Protein AF-A0A1V9G2F3-F1 (afdb_monomer)

Solvent-accessible surface area (backbone atoms only — not comparable to full-atom values): 4901 Å² total; per-residue (Å²): 133,54,74,69,52,53,52,55,52,51,53,53,52,59,74,73,55,87,51,64,71,58,51,51,53,52,49,51,58,52,40,71,70,50,50,102,64,63,78,66,77,71,50,74,68,57,48,49,55,50,51,56,50,49,51,33,44,77,71,68,70,47,88,82,76,56,73,65,61,50,51,54,48,50,26,72,73,73,74,98

pLDDT: mean 84.36, std 10.5, range [53.56, 94.5]

Foldseek 3Di:
DDPVVVVVVVVVVLVVDPDPVVVVVVVVVVQVVVPPPSPDDQDPVRVVVVVVQVVCVVVVVHDDDDPVRVVVVCCVVVVD

Secondary structure (DSSP, 8-state):
--HHHHHHHHHHHHHH---HHHHHHHHHHHHHHSGGGSS-PPPHHHHHHHHHHHHHHHTT------HHHHHHHHHHHH--

Mean predicted aligned error: 13.42 Å

Structure (mmCIF, N/CA/C/O backbone):
data_AF-A0A1V9G2F3-F1
#
_entry.id   AF-A0A1V9G2F3-F1
#
loop_
_atom_site.group_PDB
_atom_site.id
_atom_site.type_symbol
_atom_site.label_atom_id
_atom_site.label_alt_id
_atom_site.label_comp_id
_atom_site.label_asym_id
_atom_site.label_entity_id
_atom_site.label_seq_id
_atom_site.pdbx_PDB_ins_code
_atom_site.Cartn_x
_atom_site.Cartn_y
_atom_site.Cartn_z
_atom_site.occupancy
_atom_site.B_iso_or_equiv
_atom_site.auth_seq_id
_atom_site.auth_comp_id
_atom_site.auth_asym_id
_atom_site.auth_atom_id
_atom_site.pdbx_PDB_model_num
ATOM 1 N N . MET A 1 1 ? -30.448 -1.992 10.803 1.00 69.62 1 MET A N 1
ATOM 2 C CA . MET A 1 1 ? -29.263 -1.122 10.976 1.00 69.62 1 ME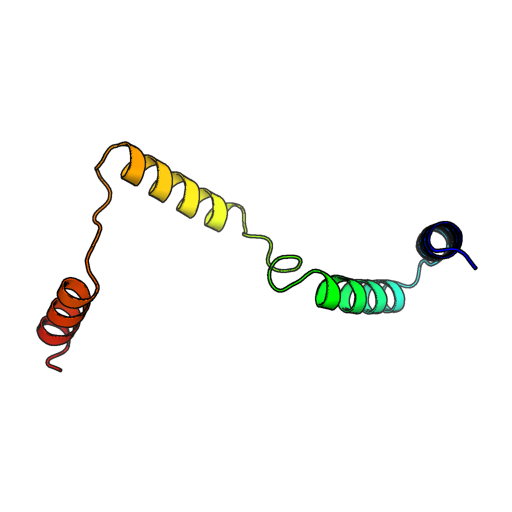T A CA 1
ATOM 3 C C . MET A 1 1 ? -28.884 -0.560 9.623 1.00 69.62 1 MET A C 1
ATOM 5 O O . MET A 1 1 ? -28.832 -1.330 8.671 1.00 69.62 1 MET A O 1
ATOM 9 N N . SER A 1 2 ? -28.669 0.749 9.521 1.00 93.69 2 SER A N 1
ATOM 10 C CA . SER A 1 2 ? -28.153 1.361 8.294 1.00 93.69 2 SER A CA 1
ATOM 11 C C . SER A 1 2 ? -26.637 1.161 8.179 1.00 93.69 2 SER A C 1
ATOM 13 O O . SER A 1 2 ? -25.958 0.847 9.157 1.00 93.69 2 SER A O 1
ATOM 15 N N . VAL A 1 3 ? -26.081 1.391 6.987 1.00 92.38 3 VAL A N 1
ATOM 16 C CA . VAL A 1 3 ? -24.622 1.389 6.774 1.00 92.38 3 VAL A CA 1
ATOM 17 C C . VAL A 1 3 ? -23.922 2.423 7.666 1.00 92.38 3 VAL A C 1
ATOM 19 O O . VAL A 1 3 ? -22.827 2.167 8.163 1.00 92.38 3 VAL A O 1
ATOM 22 N N . ALA A 1 4 ? -24.554 3.576 7.898 1.00 93.44 4 ALA A N 1
ATOM 23 C CA . ALA A 1 4 ? -24.020 4.612 8.777 1.00 93.44 4 ALA A CA 1
ATOM 24 C C . ALA A 1 4 ? -23.947 4.136 10.237 1.00 93.44 4 ALA A C 1
ATOM 26 O O . ALA A 1 4 ? -22.936 4.356 10.905 1.00 93.44 4 ALA A O 1
ATOM 27 N N . ASP A 1 5 ? -24.969 3.411 10.697 1.00 94.50 5 ASP A N 1
ATOM 28 C CA . ASP A 1 5 ? -24.992 2.841 12.048 1.00 94.50 5 ASP A CA 1
ATOM 29 C C . ASP A 1 5 ? -23.892 1.790 12.224 1.00 94.50 5 ASP A C 1
ATOM 31 O O . ASP A 1 5 ? -23.189 1.794 13.231 1.00 94.50 5 ASP A O 1
ATOM 35 N N . ILE A 1 6 ? -23.689 0.927 11.219 1.00 89.81 6 ILE A N 1
ATOM 36 C CA . ILE A 1 6 ? -22.624 -0.091 11.227 1.00 89.81 6 ILE A CA 1
ATOM 37 C C . ILE A 1 6 ? -21.249 0.570 11.381 1.00 89.81 6 ILE A C 1
ATOM 39 O O . ILE A 1 6 ? -20.462 0.153 12.228 1.00 89.81 6 ILE A O 1
ATOM 43 N N . LYS A 1 7 ? -20.972 1.629 10.608 1.00 90.69 7 LYS A N 1
ATOM 44 C CA . LYS A 1 7 ? -19.703 2.368 10.700 1.00 90.69 7 LYS A CA 1
ATOM 45 C C . LYS A 1 7 ? -19.500 2.972 12.086 1.00 90.69 7 LYS A C 1
ATOM 47 O O . LYS A 1 7 ? -18.431 2.817 12.664 1.00 90.69 7 LYS A O 1
ATOM 52 N N . LYS A 1 8 ? -20.528 3.623 12.637 1.00 93.75 8 LYS A N 1
ATOM 53 C CA . LYS A 1 8 ? -20.462 4.252 13.962 1.00 93.75 8 LYS A CA 1
ATOM 54 C C . LYS A 1 8 ? -20.175 3.236 15.071 1.00 93.75 8 LYS A C 1
ATOM 56 O O . LYS A 1 8 ? -19.366 3.512 15.950 1.00 93.75 8 LYS A O 1
ATOM 61 N N . HIS A 1 9 ? -20.805 2.063 15.010 1.00 90.19 9 HIS A N 1
ATOM 62 C CA . HIS A 1 9 ? -20.550 0.987 15.967 1.00 90.19 9 HIS A CA 1
ATOM 63 C C . HIS A 1 9 ? -19.134 0.415 15.852 1.00 90.19 9 HIS A C 1
ATOM 65 O O . HIS A 1 9 ? -18.508 0.171 16.877 1.00 90.19 9 HIS A O 1
ATOM 71 N N . LEU A 1 10 ? -18.614 0.254 14.631 1.00 88.50 10 LEU A N 1
ATOM 72 C CA . LEU A 1 10 ? -17.240 -0.199 14.397 1.00 88.50 10 LEU A CA 1
ATOM 73 C C . LEU A 1 10 ? -16.200 0.780 14.949 1.00 88.50 10 LEU A C 1
ATOM 75 O O . LEU A 1 10 ? -15.300 0.345 15.656 1.00 88.50 10 LEU A O 1
ATOM 79 N N . TYR A 1 11 ? -16.339 2.082 14.678 1.00 89.56 11 TYR A N 1
ATOM 80 C CA . TYR A 1 11 ? -15.407 3.087 15.208 1.00 89.56 11 TYR A CA 1
ATOM 81 C C . TYR A 1 11 ? -15.363 3.069 16.732 1.00 89.56 11 TYR A C 1
ATOM 83 O O . TYR A 1 11 ? -14.285 3.003 17.310 1.00 89.56 11 TYR A O 1
ATOM 91 N N . LYS A 1 12 ? -16.537 3.044 17.371 1.00 91.19 12 LYS A N 1
ATOM 92 C CA . LYS A 1 12 ? -16.627 2.999 18.829 1.00 91.19 12 LYS A CA 1
ATOM 93 C C . LYS A 1 12 ? -15.991 1.728 19.405 1.00 91.19 12 LYS A C 1
ATOM 95 O O . LYS A 1 12 ? -15.270 1.802 20.389 1.00 91.19 12 LYS A O 1
ATOM 100 N N . ALA A 1 13 ? -16.230 0.576 18.779 1.00 87.31 13 ALA A N 1
ATOM 101 C CA . ALA A 1 13 ? -15.623 -0.680 19.212 1.00 87.31 13 ALA A CA 1
ATOM 102 C C . ALA A 1 13 ? -14.090 -0.657 19.086 1.00 87.31 13 ALA A C 1
ATOM 104 O O . ALA A 1 13 ? -13.411 -1.158 19.968 1.00 87.31 13 ALA A O 1
ATOM 105 N N . ILE A 1 14 ? -13.543 -0.064 18.022 1.00 87.88 14 ILE A N 1
ATOM 106 C CA . ILE A 1 14 ? -12.088 0.047 17.834 1.00 87.88 14 ILE A CA 1
ATOM 107 C C . ILE A 1 14 ? -11.457 0.993 18.867 1.00 87.88 14 ILE A C 1
ATOM 109 O O . ILE A 1 14 ? -10.364 0.708 19.333 1.00 87.88 14 ILE A O 1
ATOM 113 N N . GLU A 1 15 ? -12.128 2.086 19.247 1.00 89.56 15 GLU A N 1
ATOM 114 C CA . GLU A 1 15 ? -11.625 3.015 20.275 1.00 89.56 15 GLU A CA 1
ATOM 115 C C . GLU A 1 15 ? -11.596 2.412 21.687 1.00 89.56 15 GLU A C 1
ATOM 117 O O . GLU A 1 15 ? -10.752 2.786 22.496 1.00 89.56 15 GLU A O 1
ATOM 122 N N . GLU A 1 16 ? -12.531 1.515 22.005 1.00 91.75 16 GLU A N 1
ATOM 123 C CA . GLU A 1 16 ? -12.667 0.939 23.350 1.00 91.75 16 GLU A CA 1
ATOM 124 C C . GLU A 1 16 ? -11.815 -0.327 23.560 1.00 91.75 16 GLU A C 1
ATOM 126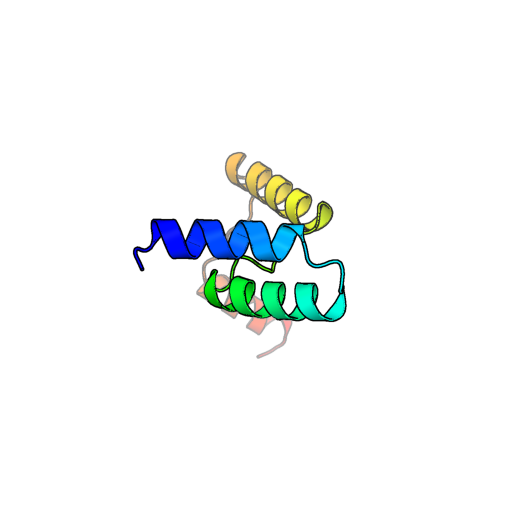 O O . GLU A 1 16 ? -11.619 -0.748 24.701 1.00 91.75 16 GLU A O 1
ATOM 131 N N . ILE A 1 17 ? -11.327 -0.956 22.485 1.00 91.62 17 ILE A N 1
ATOM 132 C CA . ILE A 1 17 ? -10.557 -2.204 22.551 1.00 91.62 17 ILE A CA 1
ATOM 133 C C . ILE A 1 17 ? -9.059 -1.902 22.576 1.00 91.62 17 ILE A C 1
ATOM 135 O O . ILE A 1 17 ? -8.521 -1.346 21.626 1.00 91.62 17 ILE A O 1
ATOM 139 N N . ASP A 1 18 ? -8.386 -2.375 23.625 1.00 89.75 18 ASP A N 1
ATOM 140 C CA . ASP A 1 18 ? -6.931 -2.247 23.820 1.00 89.75 18 ASP A CA 1
ATOM 141 C C . ASP A 1 18 ? -6.198 -3.605 23.687 1.00 89.75 18 ASP A C 1
ATOM 143 O O . ASP A 1 18 ? -5.066 -3.789 24.126 1.00 89.75 18 ASP A O 1
ATOM 147 N N . ASP A 1 19 ? -6.873 -4.604 23.106 1.00 92.06 19 ASP A N 1
ATOM 148 C CA . ASP A 1 19 ? -6.309 -5.925 22.810 1.00 92.06 19 ASP A CA 1
ATOM 149 C C . ASP A 1 19 ? -5.630 -5.909 21.432 1.00 92.06 19 ASP A C 1
ATOM 151 O O . ASP A 1 19 ? -6.286 -5.927 20.386 1.00 92.06 19 ASP A O 1
ATOM 155 N N . GLU A 1 20 ? -4.297 -5.900 21.436 1.00 88.88 20 GLU A N 1
ATOM 156 C CA . GLU A 1 20 ? -3.471 -5.877 20.227 1.00 88.88 20 GLU A CA 1
ATOM 157 C C . GLU A 1 20 ? -3.769 -7.045 19.273 1.00 88.88 20 GLU A C 1
ATOM 159 O O . GLU A 1 20 ? -3.873 -6.843 18.060 1.00 88.88 20 GLU A O 1
ATOM 164 N N . ALA A 1 21 ? -3.939 -8.264 19.795 1.00 89.19 21 ALA A N 1
ATOM 165 C CA . ALA A 1 21 ? -4.167 -9.446 18.967 1.00 89.19 21 ALA A CA 1
ATOM 166 C C . ALA A 1 21 ? -5.528 -9.364 18.264 1.00 89.19 21 ALA A C 1
ATOM 168 O O . ALA A 1 21 ? -5.656 -9.700 17.081 1.00 89.19 21 ALA A O 1
ATOM 169 N N . PHE A 1 22 ? -6.539 -8.856 18.971 1.00 87.75 22 PHE A N 1
ATOM 170 C CA . PHE A 1 22 ? -7.843 -8.580 18.385 1.00 87.75 22 PHE A CA 1
ATOM 171 C C . PHE A 1 22 ? -7.759 -7.498 17.298 1.00 87.75 22 PHE A C 1
ATOM 173 O O . PHE A 1 22 ? -8.273 -7.691 16.192 1.00 87.75 22 PHE A O 1
ATOM 180 N N . LEU A 1 23 ? -7.079 -6.381 17.572 1.00 89.56 23 LEU A N 1
ATOM 181 C CA . LEU A 1 23 ? -6.915 -5.288 16.610 1.00 89.56 23 LEU A CA 1
ATOM 182 C C . LEU A 1 23 ? -6.163 -5.741 15.347 1.00 89.56 23 LEU A C 1
ATOM 184 O O . LEU A 1 23 ? -6.578 -5.401 14.236 1.00 89.56 23 LEU A O 1
ATOM 188 N N . GLN A 1 24 ? -5.126 -6.574 15.481 1.00 86.69 24 GLN A N 1
ATOM 189 C CA . GLN A 1 24 ? -4.416 -7.174 14.343 1.00 86.69 24 GLN A CA 1
ATOM 190 C C . GLN A 1 24 ? -5.316 -8.094 13.505 1.00 86.69 24 GLN A C 1
ATOM 192 O O . GLN A 1 24 ? -5.260 -8.066 12.269 1.00 86.69 24 GLN A O 1
ATOM 197 N N . ALA A 1 25 ? -6.174 -8.891 14.147 1.00 85.94 25 ALA A N 1
ATOM 198 C CA . ALA A 1 25 ? -7.127 -9.744 13.441 1.00 85.94 25 ALA A CA 1
ATOM 199 C C . ALA A 1 25 ? -8.135 -8.908 12.632 1.00 85.94 25 ALA A C 1
ATOM 201 O O . ALA A 1 25 ? -8.373 -9.187 11.452 1.00 85.94 25 ALA A O 1
ATOM 202 N N . VAL A 1 26 ? -8.675 -7.839 13.228 1.00 86.69 26 VAL A N 1
ATOM 203 C CA . VAL A 1 26 ? -9.584 -6.898 12.551 1.00 86.69 26 VAL A CA 1
ATOM 204 C C . VAL A 1 26 ? -8.884 -6.198 11.385 1.00 86.69 26 VAL A C 1
ATOM 206 O O . VAL A 1 26 ? -9.430 -6.166 10.278 1.00 86.69 26 VAL A O 1
ATOM 209 N N . TYR A 1 27 ? -7.661 -5.703 11.596 1.00 85.12 27 TYR A N 1
ATOM 210 C CA . TYR A 1 27 ? -6.848 -5.079 10.553 1.00 85.12 27 TYR A CA 1
ATOM 211 C C . TYR A 1 27 ? -6.637 -6.023 9.365 1.00 85.12 27 TYR A C 1
ATOM 213 O O . TYR A 1 27 ? -6.875 -5.635 8.226 1.00 85.12 27 TYR A O 1
ATOM 221 N N . THR A 1 28 ? -6.286 -7.286 9.615 1.00 84.62 28 THR A N 1
ATOM 222 C CA . THR A 1 28 ? -6.073 -8.297 8.565 1.00 84.62 28 THR A CA 1
ATOM 223 C C . THR A 1 28 ? -7.329 -8.521 7.715 1.00 84.62 28 THR A C 1
ATOM 225 O O . THR A 1 28 ? -7.259 -8.563 6.484 1.00 84.62 28 THR A O 1
ATOM 228 N N . ILE A 1 29 ? -8.500 -8.619 8.352 1.00 85.31 29 ILE A N 1
ATOM 229 C CA . ILE A 1 29 ? -9.779 -8.809 7.654 1.00 85.31 29 ILE A CA 1
ATOM 230 C C . ILE A 1 29 ? -10.095 -7.600 6.768 1.00 85.31 29 ILE A C 1
ATOM 232 O O . ILE A 1 29 ? -10.442 -7.777 5.599 1.00 85.31 29 ILE A O 1
ATOM 236 N N . ILE A 1 30 ? -9.954 -6.381 7.294 1.00 84.38 30 ILE A N 1
ATOM 237 C CA . ILE A 1 30 ? -10.233 -5.144 6.550 1.00 84.38 30 ILE A CA 1
ATOM 238 C C . ILE A 1 30 ? -9.263 -5.007 5.374 1.00 84.38 30 ILE A C 1
ATOM 240 O O . ILE A 1 30 ? -9.691 -4.835 4.233 1.00 84.38 30 ILE A O 1
ATOM 244 N N . SER A 1 31 ? -7.974 -5.185 5.637 1.00 79.31 31 SER A N 1
ATOM 245 C CA . SER A 1 31 ? -6.898 -5.158 4.653 1.00 79.31 31 SER A CA 1
ATOM 246 C C . SER A 1 31 ? -7.121 -6.131 3.493 1.00 79.31 31 SER A C 1
ATOM 248 O O . SER A 1 31 ? -6.969 -5.754 2.334 1.00 79.31 31 SER A O 1
ATOM 250 N N . SER A 1 32 ? -7.600 -7.351 3.769 1.00 78.56 32 SER A N 1
ATOM 251 C CA . SER A 1 32 ? -7.936 -8.333 2.724 1.00 78.56 32 SER A CA 1
ATOM 252 C C . SER A 1 32 ? -9.075 -7.886 1.793 1.00 78.56 32 SER A C 1
ATOM 254 O O . SER A 1 32 ? -9.188 -8.359 0.661 1.00 78.56 32 SER A O 1
ATOM 256 N N . LYS A 1 33 ? -9.939 -6.973 2.259 1.00 78.19 33 LYS A N 1
ATOM 257 C CA . LYS A 1 33 ? -11.054 -6.401 1.490 1.00 78.19 33 LYS A CA 1
ATOM 258 C C . LYS A 1 33 ? -10.658 -5.138 0.735 1.00 78.19 33 LYS A C 1
ATOM 260 O O . LYS A 1 33 ? -11.325 -4.798 -0.240 1.00 78.19 33 LYS A O 1
ATOM 265 N N . MET A 1 34 ? -9.576 -4.472 1.132 1.00 69.94 34 MET A N 1
ATOM 266 C CA . MET A 1 34 ? -9.070 -3.256 0.494 1.00 69.94 34 MET A CA 1
ATOM 267 C C . MET A 1 34 ? -8.187 -3.557 -0.736 1.00 69.94 34 MET A C 1
ATOM 269 O O . MET A 1 34 ? -7.269 -2.817 -1.044 1.00 69.94 34 MET A O 1
ATOM 273 N N . GLY A 1 35 ? -8.473 -4.624 -1.489 1.00 59.59 35 GLY A N 1
ATOM 274 C CA . GLY A 1 35 ? -7.775 -4.956 -2.737 1.00 59.59 35 GLY A CA 1
ATOM 275 C C . GLY A 1 35 ? -6.261 -5.221 -2.591 1.00 59.59 35 GLY A C 1
ATOM 276 O O . GLY A 1 35 ? -5.658 -4.972 -1.550 1.00 59.59 35 GLY A O 1
ATOM 277 N N . PRO A 1 36 ? -5.600 -5.728 -3.644 1.00 54.69 36 PRO A N 1
ATOM 278 C CA . PRO A 1 36 ? -4.189 -6.135 -3.596 1.00 54.69 36 PRO A CA 1
ATOM 279 C C . PRO A 1 36 ? -3.163 -4.986 -3.439 1.00 54.69 36 PRO A C 1
ATOM 281 O O . PRO A 1 36 ? -1.982 -5.192 -3.693 1.00 54.69 36 PRO A O 1
ATOM 284 N N . GLY A 1 37 ? -3.578 -3.786 -3.016 1.00 53.56 37 GLY A N 1
ATOM 285 C CA . GLY A 1 37 ? -2.718 -2.602 -2.872 1.00 53.56 37 GLY A CA 1
ATOM 286 C C . GLY A 1 37 ? -2.765 -1.912 -1.506 1.00 53.56 37 GLY A C 1
ATOM 287 O O . GLY A 1 37 ? -2.013 -0.968 -1.306 1.00 53.56 37 GLY A O 1
ATOM 288 N N . ALA A 1 38 ? -3.616 -2.344 -0.569 1.00 55.31 38 ALA A N 1
ATOM 289 C CA . ALA A 1 38 ? -3.772 -1.645 0.713 1.00 55.31 38 ALA A CA 1
ATOM 290 C C . ALA A 1 38 ? -2.775 -2.062 1.806 1.00 55.31 38 ALA A C 1
ATOM 292 O O . ALA A 1 38 ? -2.607 -1.332 2.774 1.00 55.31 38 ALA A O 1
ATOM 293 N N . THR A 1 39 ? -2.112 -3.212 1.662 1.00 55.03 39 THR A N 1
ATOM 294 C CA . THR A 1 39 ? -1.122 -3.718 2.636 1.00 55.03 39 THR A CA 1
ATOM 295 C C . THR A 1 39 ? 0.318 -3.645 2.156 1.00 55.03 39 THR A C 1
ATOM 297 O O . THR A 1 39 ? 1.233 -3.895 2.934 1.00 55.03 39 THR A O 1
ATOM 300 N N . TYR A 1 40 ? 0.536 -3.353 0.875 1.00 61.72 40 TYR A N 1
ATOM 301 C CA . TYR A 1 40 ? 1.872 -3.225 0.303 1.00 61.72 40 TYR A CA 1
ATOM 302 C C . TYR A 1 40 ? 2.231 -1.748 0.200 1.00 61.72 40 TYR A C 1
ATOM 304 O O . TYR A 1 40 ? 2.204 -1.161 -0.880 1.00 61.72 40 TYR A O 1
ATOM 312 N N . GLU A 1 41 ? 2.544 -1.144 1.343 1.00 67.62 41 GLU A N 1
ATOM 313 C CA . GLU A 1 41 ? 3.193 0.161 1.346 1.00 67.62 41 GLU A CA 1
ATOM 314 C C . GLU A 1 41 ? 4.627 -0.004 0.833 1.00 67.62 41 GLU A C 1
ATOM 316 O O . GLU A 1 41 ? 5.387 -0.854 1.304 1.00 67.62 41 GLU A O 1
ATOM 321 N N . LEU A 1 42 ? 4.987 0.784 -0.179 1.00 78.88 42 LEU A N 1
ATOM 322 C CA . LEU A 1 42 ? 6.364 0.849 -0.651 1.00 78.88 42 LEU A CA 1
ATOM 323 C C . LEU A 1 42 ? 7.223 1.501 0.433 1.00 78.88 42 LEU A C 1
ATOM 325 O O . LEU A 1 42 ? 6.846 2.536 0.985 1.00 78.88 42 LEU A O 1
ATOM 329 N N . SER A 1 43 ? 8.400 0.937 0.704 1.00 82.62 43 SER A N 1
ATOM 330 C CA . SER A 1 43 ? 9.371 1.606 1.570 1.00 82.62 43 SER A CA 1
ATOM 331 C C . SER A 1 43 ? 9.828 2.934 0.952 1.00 82.62 43 SER A C 1
ATOM 333 O O . SER A 1 43 ? 9.729 3.139 -0.262 1.00 82.62 43 SER A O 1
ATOM 335 N N . ALA A 1 44 ? 10.386 3.831 1.771 1.00 80.50 44 ALA A N 1
ATOM 336 C CA . ALA A 1 44 ? 10.957 5.091 1.287 1.00 80.50 44 ALA A CA 1
ATOM 337 C C . ALA A 1 44 ? 11.998 4.866 0.171 1.00 80.50 44 ALA A C 1
ATOM 339 O O . ALA A 1 44 ? 11.974 5.557 -0.844 1.00 80.50 44 ALA A O 1
ATOM 340 N N . ASP A 1 45 ? 12.837 3.835 0.306 1.00 87.56 45 ASP A N 1
ATOM 341 C CA . ASP A 1 45 ? 13.826 3.465 -0.713 1.00 87.56 45 ASP A CA 1
ATOM 342 C C . ASP A 1 45 ? 13.166 2.994 -2.016 1.00 87.56 45 ASP A C 1
ATOM 344 O O . ASP A 1 45 ? 13.602 3.345 -3.113 1.00 87.56 45 ASP A O 1
ATOM 348 N N . GLN A 1 46 ? 12.089 2.208 -1.923 1.00 86.62 46 GLN A N 1
ATOM 349 C CA . GLN A 1 46 ? 11.344 1.747 -3.095 1.00 86.62 46 GLN A CA 1
ATOM 350 C C . GLN A 1 46 ? 10.639 2.905 -3.811 1.00 86.62 46 GLN A C 1
ATOM 352 O O . GLN A 1 46 ? 10.638 2.943 -5.043 1.00 86.62 46 GLN A O 1
ATOM 357 N N . LEU A 1 47 ? 10.087 3.862 -3.059 1.00 90.88 47 LEU A N 1
ATOM 358 C CA . LEU A 1 47 ? 9.527 5.102 -3.603 1.00 90.88 47 LEU A CA 1
ATOM 359 C C . LEU A 1 47 ? 10.601 5.934 -4.307 1.00 90.88 47 LEU A C 1
ATOM 361 O O . LEU A 1 47 ? 10.387 6.361 -5.441 1.00 90.88 47 LEU A O 1
ATOM 365 N N . GLN A 1 48 ? 11.776 6.089 -3.695 1.00 92.25 48 GLN A N 1
ATOM 366 C CA . GLN A 1 48 ? 12.889 6.821 -4.297 1.00 92.25 48 GLN A CA 1
ATOM 367 C C . GLN A 1 48 ? 13.327 6.192 -5.628 1.00 92.25 48 GLN A C 1
ATOM 369 O O . GLN A 1 48 ? 13.513 6.898 -6.616 1.00 92.25 48 GLN A O 1
ATOM 374 N N . ILE A 1 49 ? 13.406 4.858 -5.705 1.00 94.44 49 ILE A N 1
ATOM 375 C CA . ILE A 1 49 ? 13.719 4.149 -6.957 1.00 94.44 49 ILE A CA 1
ATOM 376 C C . ILE A 1 49 ? 12.686 4.455 -8.052 1.00 94.44 49 ILE A C 1
ATOM 378 O O . ILE A 1 49 ? 13.047 4.555 -9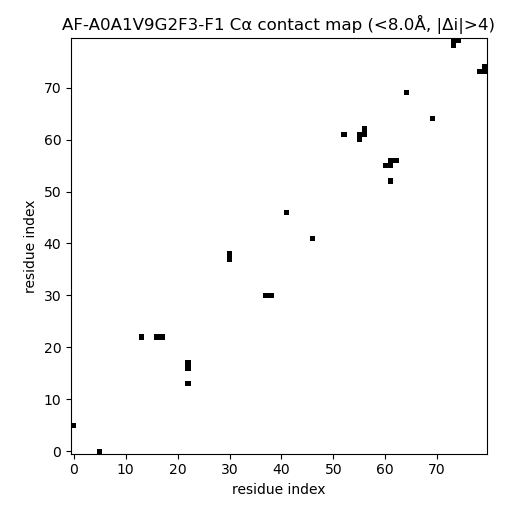.230 1.00 94.44 49 ILE A O 1
ATOM 382 N N . LEU A 1 50 ? 11.401 4.563 -7.702 1.00 91.81 50 LEU A N 1
ATOM 383 C CA . LEU A 1 50 ? 10.356 4.902 -8.667 1.00 91.81 50 LEU A CA 1
ATOM 384 C C . LEU A 1 50 ? 10.479 6.347 -9.152 1.00 91.81 50 LEU A C 1
ATOM 386 O O . LEU A 1 50 ? 10.383 6.568 -10.360 1.00 91.81 50 LEU A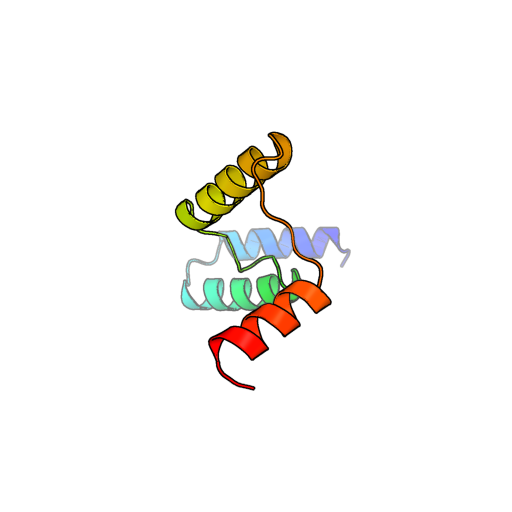 O 1
ATOM 390 N N . GLU A 1 51 ? 10.743 7.297 -8.256 1.00 93.75 51 GLU A N 1
ATOM 391 C CA . GLU A 1 51 ? 10.957 8.698 -8.632 1.00 93.75 51 GLU A CA 1
ATOM 392 C C . GLU A 1 51 ? 12.191 8.860 -9.527 1.00 93.75 51 GLU A C 1
ATOM 394 O O . GLU A 1 51 ? 12.090 9.456 -10.601 1.00 93.75 51 GLU A O 1
ATOM 399 N N . ASP A 1 52 ? 13.314 8.218 -9.195 1.00 93.06 52 ASP A N 1
ATOM 400 C CA . ASP A 1 52 ? 14.527 8.240 -10.022 1.00 93.06 52 ASP A CA 1
ATOM 401 C C . ASP A 1 52 ? 14.270 7.680 -11.433 1.00 93.06 52 ASP A C 1
ATOM 403 O O . ASP A 1 52 ? 14.769 8.191 -12.443 1.00 93.06 52 ASP A O 1
ATOM 407 N N . ARG A 1 53 ? 13.494 6.590 -11.530 1.00 91.25 53 ARG A N 1
ATOM 408 C CA . ARG A 1 53 ? 13.110 5.993 -12.821 1.00 91.25 53 ARG A CA 1
ATOM 409 C C . ARG A 1 53 ? 12.194 6.919 -13.609 1.00 91.25 53 ARG A C 1
ATOM 411 O O . ARG A 1 53 ? 12.359 7.043 -14.824 1.00 91.25 53 ARG A O 1
ATOM 418 N N . ARG A 1 54 ? 11.243 7.557 -12.929 1.00 90.81 54 ARG A N 1
ATOM 419 C CA . ARG A 1 54 ? 10.297 8.500 -13.524 1.00 90.81 54 ARG A CA 1
ATOM 420 C C . ARG A 1 54 ? 11.013 9.734 -14.060 1.00 90.81 54 ARG A C 1
ATOM 422 O O . ARG A 1 54 ? 10.748 10.131 -15.191 1.00 90.81 54 ARG A O 1
ATOM 429 N N . GLU A 1 55 ? 11.949 10.297 -13.306 1.00 93.62 55 GLU A N 1
ATOM 430 C CA . GLU A 1 55 ? 12.743 11.448 -13.734 1.00 93.62 55 GLU A CA 1
ATOM 431 C C . GLU A 1 55 ? 13.554 11.130 -14.999 1.00 93.62 55 GLU A C 1
ATOM 433 O O . GLU A 1 55 ? 13.483 11.866 -15.985 1.00 93.62 55 GLU A O 1
ATOM 438 N N . LYS A 1 56 ? 14.254 9.989 -15.021 1.00 90.69 56 LYS A N 1
ATOM 439 C CA 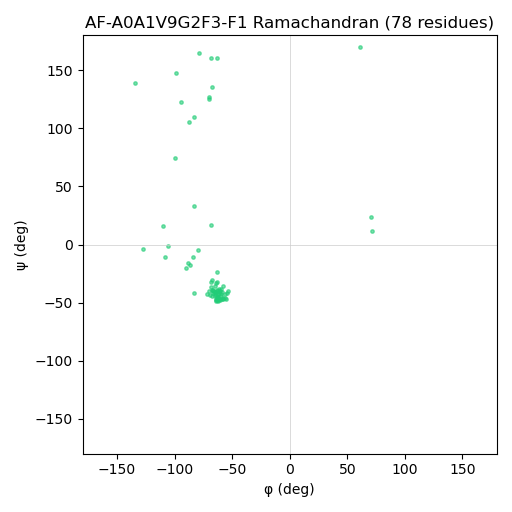. LYS A 1 56 ? 15.008 9.532 -16.203 1.00 90.69 56 LYS A CA 1
ATOM 440 C C . LYS A 1 56 ? 14.106 9.307 -17.411 1.00 90.69 56 LYS A C 1
ATOM 442 O O . LYS A 1 56 ? 14.483 9.645 -18.530 1.00 90.69 56 LYS A O 1
ATOM 447 N N . TYR A 1 57 ? 12.916 8.748 -17.202 1.00 88.12 57 TYR A N 1
ATOM 448 C CA . TYR A 1 57 ? 11.931 8.577 -18.268 1.00 88.12 57 TYR A CA 1
ATOM 449 C C . TYR A 1 57 ? 11.491 9.927 -18.849 1.00 88.12 57 TYR A C 1
ATOM 451 O O . TYR A 1 57 ? 11.526 10.104 -20.064 1.00 88.12 57 TYR A O 1
ATOM 459 N N . LEU A 1 58 ? 11.150 10.901 -17.997 1.00 89.94 58 LEU A N 1
ATOM 460 C CA . LEU A 1 58 ? 10.728 12.241 -18.424 1.00 89.94 58 LEU A CA 1
ATOM 461 C C . LEU A 1 58 ? 11.830 13.006 -19.170 1.00 89.94 58 LEU A C 1
ATOM 463 O O . LEU A 1 58 ? 11.528 13.769 -20.083 1.00 89.94 58 LEU A O 1
ATOM 467 N N . LYS A 1 59 ? 13.099 12.776 -18.820 1.00 92.38 59 LYS A N 1
ATOM 468 C CA . LYS A 1 59 ? 14.264 13.341 -19.522 1.00 92.38 59 LYS A CA 1
ATOM 469 C C . LYS A 1 59 ? 14.637 12.594 -20.810 1.00 92.38 59 LYS A C 1
ATOM 471 O O . LYS A 1 59 ? 15.555 13.013 -21.505 1.00 92.38 59 LYS A O 1
ATOM 476 N N . GLY A 1 60 ? 13.966 11.484 -21.133 1.00 85.12 60 GLY A N 1
ATOM 477 C CA . GLY A 1 60 ? 14.321 10.631 -22.274 1.00 85.12 60 GLY A CA 1
ATOM 478 C C . GLY A 1 60 ? 15.615 9.826 -22.079 1.00 85.12 60 GLY A C 1
ATOM 479 O O . GLY A 1 60 ? 16.119 9.219 -23.018 1.00 85.12 60 GLY A O 1
ATOM 480 N N . GLU A 1 61 ? 16.148 9.789 -20.858 1.00 87.62 61 GLU A N 1
ATOM 481 C CA . GLU A 1 61 ? 17.336 9.018 -20.466 1.00 87.62 61 GLU A CA 1
ATOM 482 C C . GLU A 1 61 ? 16.983 7.559 -20.116 1.00 87.62 61 GLU A C 1
ATOM 484 O O . GLU A 1 61 ? 17.855 6.701 -19.940 1.00 87.62 61 GLU A O 1
ATOM 489 N N . GLY A 1 62 ? 15.685 7.263 -20.003 1.00 76.50 62 GLY A N 1
ATOM 490 C CA . GLY A 1 62 ? 15.157 5.928 -19.767 1.00 76.50 62 GLY A CA 1
ATOM 491 C C . GLY A 1 62 ? 15.334 5.013 -20.979 1.00 76.50 62 GLY A C 1
ATOM 492 O O . GLY A 1 62 ? 14.857 5.294 -22.076 1.00 76.50 62 GLY A O 1
ATOM 493 N N . LYS A 1 63 ? 15.969 3.857 -20.770 1.00 76.56 63 LYS A N 1
ATOM 494 C CA . LYS A 1 63 ? 16.023 2.787 -21.771 1.00 76.56 63 LYS A CA 1
ATOM 495 C C . LYS A 1 63 ? 14.743 1.958 -21.688 1.00 76.56 63 LYS A C 1
ATOM 497 O O . LYS A 1 63 ? 14.555 1.220 -20.724 1.00 76.56 63 LYS A O 1
ATOM 502 N N . SER A 1 64 ? 13.890 2.079 -22.698 1.00 80.1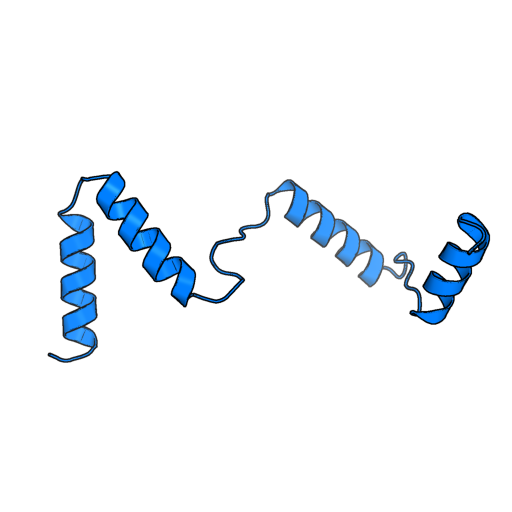9 64 SER A N 1
ATOM 503 C CA . SER A 1 64 ? 12.723 1.212 -22.880 1.00 80.19 64 SER A CA 1
ATOM 504 C C . SER A 1 64 ? 13.051 0.121 -23.891 1.00 80.19 64 SER A C 1
ATOM 506 O O . SER A 1 64 ? 13.839 0.350 -24.807 1.00 80.19 64 SER A O 1
ATOM 508 N N . TYR A 1 65 ? 12.460 -1.056 -23.714 1.00 85.62 65 TYR A N 1
ATOM 509 C CA . TYR A 1 65 ? 12.629 -2.185 -24.621 1.00 85.62 65 TYR A CA 1
ATOM 510 C C . TYR A 1 65 ? 11.278 -2.812 -24.907 1.00 85.62 65 TYR A C 1
ATOM 512 O O . TYR A 1 65 ? 10.453 -2.980 -24.008 1.00 85.62 65 TYR A O 1
ATOM 520 N N . THR A 1 66 ? 11.072 -3.180 -26.159 1.00 90.62 66 THR A N 1
ATOM 521 C CA . THR A 1 66 ? 9.988 -4.062 -26.569 1.00 90.62 66 THR A CA 1
ATOM 522 C C . THR A 1 66 ? 10.221 -5.469 -26.029 1.00 90.62 66 THR A C 1
ATOM 524 O O . THR A 1 66 ? 11.339 -5.858 -25.674 1.00 90.62 66 THR A O 1
ATOM 527 N N . TRP A 1 67 ? 9.156 -6.269 -25.979 1.00 90.44 67 TRP A N 1
ATOM 528 C CA . TRP A 1 67 ? 9.271 -7.626 -25.452 1.00 90.44 67 TRP A CA 1
ATOM 529 C C . TRP A 1 67 ? 10.200 -8.502 -26.308 1.00 90.44 67 TRP A C 1
ATOM 531 O O . TRP A 1 67 ? 10.917 -9.354 -25.785 1.00 90.44 67 TRP A O 1
ATOM 541 N N . ASP A 1 68 ? 10.228 -8.268 -27.616 1.00 92.56 68 ASP A N 1
ATOM 542 C CA . ASP A 1 68 ? 11.085 -9.017 -28.532 1.00 92.56 68 ASP A CA 1
ATOM 543 C C . ASP A 1 68 ? 12.565 -8.663 -28.326 1.00 92.56 68 ASP A C 1
ATOM 545 O O . ASP A 1 68 ? 13.398 -9.562 -28.220 1.00 92.56 68 ASP A O 1
ATOM 549 N N . GLU A 1 69 ?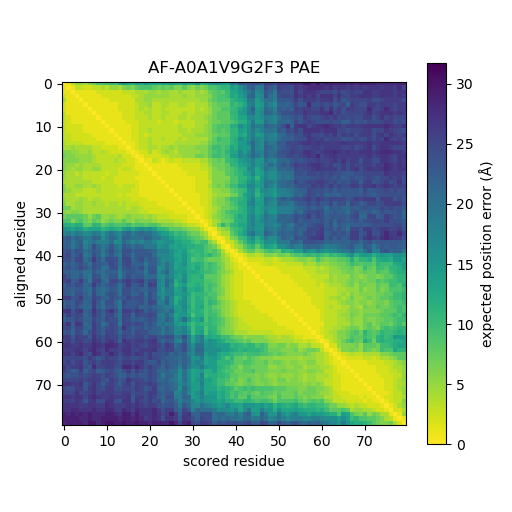 12.892 -7.384 -28.103 1.00 90.81 69 GLU A N 1
ATOM 550 C CA . GLU A 1 69 ? 14.261 -6.956 -27.776 1.00 90.81 69 GLU A CA 1
ATOM 551 C C . GL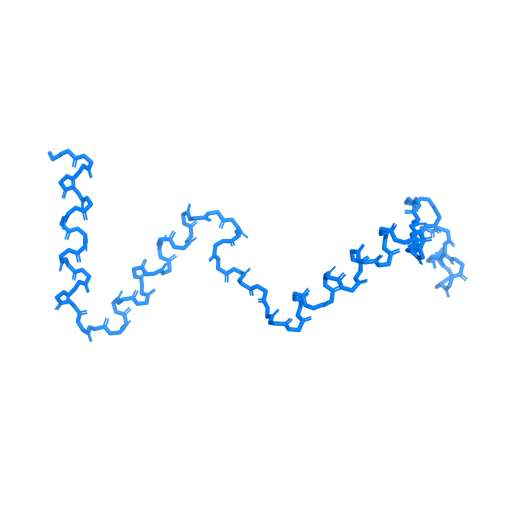U A 1 69 ? 14.780 -7.567 -26.470 1.00 90.81 69 GLU A C 1
ATOM 553 O O . GLU A 1 69 ? 15.959 -7.919 -26.365 1.00 90.81 69 GLU A O 1
ATOM 558 N N . VAL A 1 70 ? 13.922 -7.696 -25.453 1.00 90.25 70 VAL A N 1
ATOM 559 C CA . VAL A 1 70 ? 14.331 -8.323 -24.190 1.00 90.25 70 VAL A CA 1
ATOM 560 C C . VAL A 1 70 ? 14.511 -9.830 -24.367 1.00 90.25 70 VAL A C 1
ATOM 562 O O . VAL A 1 70 ? 15.510 -10.366 -23.887 1.00 90.25 70 VAL A O 1
ATOM 565 N N . LYS A 1 71 ? 13.610 -10.512 -25.088 1.00 90.81 71 LYS A N 1
ATOM 566 C CA . LYS A 1 71 ? 13.754 -11.948 -25.390 1.00 90.81 71 LYS A CA 1
ATOM 567 C C . LYS A 1 71 ? 15.059 -12.230 -26.125 1.00 90.81 71 LYS A C 1
ATOM 569 O O . LYS A 1 71 ? 15.796 -13.127 -25.724 1.00 90.81 71 LYS A O 1
ATOM 574 N N . ASP A 1 72 ? 15.383 -11.436 -27.139 1.00 91.25 72 ASP A N 1
ATOM 575 C CA . ASP A 1 72 ? 16.617 -11.597 -27.907 1.00 91.25 72 ASP A CA 1
ATOM 576 C C . ASP A 1 72 ? 17.870 -11.351 -27.064 1.00 91.25 72 ASP A C 1
ATOM 578 O O . ASP A 1 72 ? 18.878 -12.036 -27.238 1.00 91.25 72 ASP A O 1
ATOM 582 N N . ARG A 1 73 ? 17.826 -10.409 -26.115 1.00 87.94 73 ARG A N 1
ATOM 583 C CA . ARG A 1 73 ? 18.934 -10.193 -25.173 1.00 87.94 73 ARG A CA 1
ATOM 584 C C . ARG A 1 73 ? 19.127 -11.355 -24.218 1.00 87.94 73 ARG A C 1
ATOM 586 O O . ARG A 1 73 ? 20.270 -11.733 -23.990 1.00 87.94 73 ARG A O 1
ATOM 593 N N . ILE A 1 74 ? 18.043 -11.891 -23.661 1.00 89.50 74 ILE A N 1
ATOM 594 C CA . ILE A 1 74 ? 18.100 -13.037 -22.746 1.00 89.50 74 ILE A CA 1
ATOM 595 C C . ILE A 1 74 ? 18.669 -14.249 -23.487 1.00 89.50 74 ILE A C 1
ATOM 597 O O . ILE A 1 74 ? 19.652 -14.825 -23.038 1.00 89.50 74 ILE A O 1
ATOM 601 N N . ARG A 1 75 ? 18.146 -14.555 -24.681 1.00 89.00 75 ARG A N 1
ATOM 602 C CA . ARG A 1 75 ? 18.656 -15.634 -25.545 1.00 89.00 75 ARG A CA 1
ATOM 603 C C . ARG A 1 75 ? 20.144 -15.485 -25.860 1.00 89.00 75 ARG A C 1
ATOM 605 O O . ARG A 1 75 ? 20.91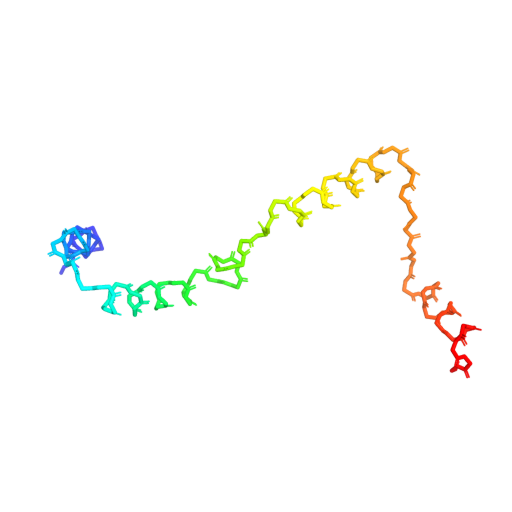4 -16.421 -25.689 1.00 89.00 75 ARG A O 1
ATOM 612 N N . LYS A 1 76 ? 20.587 -14.281 -26.245 1.00 83.19 76 LYS A N 1
ATOM 613 C CA . LYS A 1 76 ? 22.007 -14.004 -26.535 1.00 83.19 76 LYS A CA 1
ATOM 614 C C . LYS A 1 76 ? 22.913 -14.064 -25.304 1.00 83.19 76 LYS A C 1
ATOM 616 O O . LYS A 1 76 ? 24.093 -14.362 -25.456 1.00 83.19 76 LYS A O 1
ATOM 621 N N . LYS A 1 77 ? 22.400 -13.725 -24.118 1.00 81.75 77 LYS A N 1
ATOM 622 C CA . LYS A 1 77 ? 23.177 -13.682 -22.873 1.00 81.75 77 LYS A CA 1
ATOM 623 C C . LYS A 1 77 ? 23.298 -15.059 -22.220 1.00 81.75 77 LYS A C 1
ATOM 625 O O . LYS A 1 77 ? 24.383 -15.402 -21.765 1.00 81.75 77 LYS A O 1
ATOM 630 N N . ASP A 1 78 ? 22.208 -15.822 -22.209 1.00 81.50 78 ASP A N 1
ATOM 631 C CA . ASP A 1 78 ? 22.102 -17.090 -21.482 1.00 81.50 78 ASP A CA 1
ATOM 632 C C . ASP A 1 78 ? 22.162 -18.320 -22.412 1.00 81.50 78 ASP A C 1
ATOM 634 O O . ASP A 1 78 ? 22.140 -19.453 -21.940 1.00 81.50 78 ASP A O 1
ATOM 638 N N . GLY A 1 79 ? 22.276 -18.114 -23.732 1.00 65.25 79 GLY A N 1
ATOM 639 C CA . GLY A 1 79 ? 22.439 -19.183 -24.725 1.00 65.25 79 GLY A CA 1
ATOM 640 C C . GLY A 1 79 ? 21.192 -20.048 -24.943 1.00 65.25 79 GLY A C 1
ATOM 641 O O . GLY A 1 79 ? 21.330 -21.201 -25.349 1.00 65.25 79 GLY A O 1
ATOM 642 N N . LEU A 1 80 ? 20.005 -19.506 -24.641 1.00 58.34 80 LEU A N 1
ATOM 643 C CA . LEU A 1 80 ? 18.692 -20.147 -24.819 1.00 58.34 80 LEU A CA 1
ATOM 644 C C . LEU A 1 80 ? 18.131 -19.981 -26.237 1.00 58.34 80 LEU A C 1
ATOM 646 O O . LEU A 1 80 ? 18.304 -18.888 -26.825 1.00 58.34 80 LEU A O 1
#

Organism: NCBI:txid1703345

Sequence (80 aa):
MSVADIKKHLYKAIEEIDDEAFLQAVYTIISSKMGPGATYELSADQLQILEDRREKYLKGEGKSYTWDEVKDRIRKKDGL

Radius of gyration: 23.04 Å; Cα contacts (8 Å, |Δi|>4): 16; chains: 1; bounding box: 52×34×52 Å